Protein AF-A0A7S2SJX4-F1 (afdb_monomer_lite)

pLDDT: mean 75.93, std 20.99, range [35.62, 97.31]

Structure (mmCIF, N/CA/C/O backbone):
data_AF-A0A7S2SJX4-F1
#
_entry.id   AF-A0A7S2SJX4-F1
#
loop_
_atom_site.group_PDB
_atom_site.id
_atom_site.type_symbol
_atom_site.label_atom_id
_atom_site.label_alt_id
_atom_site.label_comp_id
_atom_site.label_asym_id
_atom_site.label_entity_id
_atom_site.label_seq_id
_atom_site.pdbx_PDB_ins_code
_atom_site.Cartn_x
_atom_site.Cartn_y
_atom_site.Cartn_z
_atom_site.occupancy
_atom_site.B_iso_or_equiv
_atom_site.auth_seq_id
_atom_site.auth_comp_id
_atom_site.auth_asym_id
_atom_site.auth_atom_id
_atom_site.pdbx_PDB_model_num
ATOM 1 N N . GLU A 1 1 ? -13.082 -18.291 1.368 1.00 47.81 1 GLU A N 1
ATOM 2 C CA . GLU A 1 1 ? -11.694 -18.022 1.811 1.00 47.81 1 GLU A CA 1
ATOM 3 C C . GLU A 1 1 ? -11.684 -17.221 3.109 1.00 47.81 1 GLU A C 1
ATOM 5 O O . GLU A 1 1 ? -12.285 -16.150 3.155 1.00 47.81 1 GLU A O 1
ATOM 10 N N . CYS A 1 2 ? -11.031 -17.753 4.149 1.00 43.03 2 CYS A N 1
ATOM 11 C CA . CYS A 1 2 ? -10.860 -17.109 5.455 1.00 43.03 2 CYS A CA 1
ATOM 12 C C . CYS A 1 2 ? -9.854 -15.949 5.394 1.00 43.03 2 CYS A C 1
ATOM 14 O O . CYS A 1 2 ? -8.848 -16.023 4.689 1.00 43.03 2 CYS A O 1
ATOM 16 N N . ARG A 1 3 ? -10.108 -14.899 6.186 1.00 35.62 3 ARG A N 1
ATOM 17 C CA . ARG A 1 3 ? -9.254 -13.706 6.356 1.00 35.62 3 ARG A CA 1
ATOM 18 C C . ARG A 1 3 ? -7.781 -14.057 6.611 1.00 35.62 3 ARG A C 1
ATOM 20 O O . ARG A 1 3 ? -6.910 -13.415 6.039 1.00 35.62 3 ARG A O 1
ATOM 27 N N . GLU A 1 4 ? -7.508 -15.122 7.365 1.00 37.75 4 GLU A N 1
ATOM 28 C CA . GLU A 1 4 ? -6.147 -15.615 7.640 1.00 37.75 4 GLU A CA 1
ATOM 29 C C . GLU A 1 4 ? -5.359 -16.029 6.395 1.00 37.75 4 GLU A C 1
ATOM 31 O O . GLU A 1 4 ? -4.161 -15.771 6.315 1.00 37.75 4 GLU A O 1
ATOM 36 N N . VAL A 1 5 ? -6.009 -16.652 5.410 1.00 42.00 5 VAL A N 1
ATOM 37 C CA . VAL A 1 5 ? -5.327 -17.134 4.197 1.00 42.00 5 VAL A CA 1
ATOM 38 C C . VAL A 1 5 ? -4.877 -15.948 3.345 1.00 42.00 5 VAL A C 1
ATOM 40 O O . VAL A 1 5 ? -3.748 -15.918 2.857 1.00 42.00 5 VAL A O 1
ATOM 43 N N . ARG A 1 6 ? -5.729 -14.920 3.249 1.00 39.75 6 ARG A N 1
ATOM 44 C CA . ARG A 1 6 ? -5.409 -13.667 2.554 1.00 39.75 6 ARG A CA 1
ATOM 45 C C . ARG A 1 6 ? -4.325 -12.876 3.279 1.00 39.75 6 ARG A C 1
ATOM 47 O O . ARG A 1 6 ? -3.456 -12.311 2.623 1.00 39.75 6 ARG A O 1
ATOM 54 N N . LEU A 1 7 ? -4.355 -12.875 4.613 1.00 37.53 7 LEU A N 1
ATOM 55 C CA . LEU A 1 7 ? -3.347 -12.222 5.446 1.00 37.53 7 LEU A CA 1
ATOM 56 C C . LEU A 1 7 ? -1.973 -12.879 5.268 1.00 37.53 7 LEU A C 1
ATOM 58 O O . LEU A 1 7 ? -1.000 -12.186 5.000 1.00 37.53 7 LEU A O 1
ATOM 62 N N . ARG A 1 8 ? -1.898 -14.216 5.313 1.00 42.94 8 ARG A N 1
ATOM 63 C CA . ARG A 1 8 ? -0.649 -14.960 5.082 1.00 42.94 8 ARG A CA 1
ATOM 64 C C . ARG A 1 8 ? -0.063 -14.715 3.698 1.00 42.94 8 ARG A C 1
ATOM 66 O O . ARG A 1 8 ? 1.137 -14.493 3.584 1.00 42.94 8 ARG A O 1
ATOM 73 N N . ALA A 1 9 ? -0.895 -14.732 2.658 1.00 40.44 9 ALA A N 1
ATOM 74 C CA . ALA A 1 9 ? -0.439 -14.457 1.298 1.00 40.44 9 ALA A CA 1
ATOM 75 C C . ALA A 1 9 ? 0.047 -13.004 1.146 1.00 40.44 9 ALA A C 1
ATOM 77 O O . ALA A 1 9 ? 1.080 -12.760 0.528 1.00 40.44 9 ALA A O 1
ATOM 78 N N . ALA A 1 10 ? -0.654 -12.041 1.750 1.00 42.19 10 ALA A N 1
ATOM 79 C CA . ALA A 1 10 ? -0.254 -10.638 1.728 1.00 42.19 10 ALA A CA 1
ATOM 80 C C . ALA A 1 10 ? 1.053 -10.380 2.495 1.00 42.19 10 ALA A C 1
ATOM 82 O O . ALA A 1 10 ? 1.893 -9.640 1.985 1.00 42.19 10 ALA A O 1
ATOM 83 N N . ILE A 1 11 ? 1.239 -11.018 3.657 1.00 47.94 11 ILE A N 1
ATOM 84 C CA . ILE A 1 11 ? 2.473 -10.958 4.453 1.00 47.94 11 ILE A CA 1
ATOM 85 C C . ILE A 1 11 ? 3.628 -11.584 3.678 1.00 47.94 11 ILE A C 1
ATOM 87 O O . ILE A 1 11 ? 4.641 -10.927 3.507 1.00 47.94 11 ILE A O 1
ATOM 91 N N . ALA A 1 12 ? 3.463 -12.777 3.103 1.00 48.72 12 ALA A N 1
ATOM 92 C CA . ALA A 1 12 ? 4.528 -13.429 2.336 1.00 48.72 12 ALA A CA 1
ATOM 93 C C . ALA A 1 12 ? 4.977 -12.595 1.119 1.00 48.72 12 ALA A C 1
ATOM 95 O O . ALA A 1 12 ? 6.167 -12.508 0.822 1.00 48.72 12 ALA A O 1
ATOM 96 N N . VAL A 1 13 ? 4.036 -11.932 0.435 1.00 50.94 13 VAL A N 1
ATOM 97 C CA . VAL A 1 13 ? 4.341 -11.003 -0.668 1.00 50.94 13 VAL A CA 1
ATOM 98 C C . VAL A 1 13 ? 5.020 -9.724 -0.155 1.00 50.94 13 VAL A C 1
ATOM 100 O O . VAL A 1 13 ? 5.922 -9.203 -0.812 1.00 50.94 13 VAL A O 1
ATOM 103 N N . ALA A 1 14 ? 4.616 -9.219 1.014 1.00 52.00 14 ALA A N 1
ATOM 104 C CA . ALA A 1 14 ? 5.216 -8.045 1.643 1.00 52.00 14 ALA A CA 1
ATOM 105 C C . ALA A 1 14 ? 6.612 -8.326 2.222 1.00 52.00 14 ALA A C 1
ATOM 107 O O . ALA A 1 14 ? 7.480 -7.474 2.098 1.00 52.00 14 ALA A O 1
ATOM 108 N N . GLU A 1 15 ? 6.861 -9.503 2.789 1.00 50.44 15 GLU A N 1
ATOM 109 C CA . GLU A 1 15 ? 8.156 -9.930 3.329 1.00 50.44 15 GLU A CA 1
ATOM 110 C C . GLU A 1 15 ? 9.149 -10.232 2.203 1.00 50.44 15 GLU A C 1
ATOM 112 O O . GLU A 1 15 ? 10.270 -9.729 2.223 1.00 50.44 15 GLU A O 1
ATOM 117 N N . ALA A 1 16 ? 8.717 -10.945 1.154 1.00 51.53 16 ALA A N 1
ATOM 118 C CA . ALA A 1 16 ? 9.556 -11.214 -0.016 1.00 51.53 16 ALA A CA 1
ATOM 119 C C . ALA A 1 16 ? 9.961 -9.930 -0.770 1.00 51.53 16 ALA A C 1
ATOM 121 O O . ALA A 1 16 ? 11.015 -9.885 -1.410 1.00 51.53 16 ALA A O 1
ATOM 122 N N . GLY A 1 17 ? 9.133 -8.881 -0.700 1.00 52.06 17 GLY A N 1
ATOM 123 C CA . GLY A 1 17 ? 9.405 -7.576 -1.303 1.00 52.06 17 GLY A CA 1
ATOM 124 C C . GLY A 1 17 ? 10.049 -6.555 -0.361 1.00 52.06 17 GLY A C 1
ATOM 125 O O . GLY A 1 17 ? 10.792 -5.701 -0.835 1.00 52.06 17 GLY A O 1
ATOM 126 N N . GLY A 1 18 ? 9.785 -6.631 0.946 1.00 48.41 18 GLY A N 1
ATOM 127 C CA . GLY A 1 18 ? 9.983 -5.566 1.938 1.00 48.41 18 GLY A CA 1
ATOM 128 C C . GLY A 1 18 ? 11.439 -5.258 2.273 1.00 48.41 18 GLY A C 1
ATOM 129 O O . GLY A 1 18 ? 11.824 -4.089 2.306 1.00 48.41 18 GLY A O 1
ATOM 130 N N . GLU A 1 19 ? 12.281 -6.279 2.443 1.00 47.06 19 GLU A N 1
ATOM 131 C CA . GLU A 1 19 ? 13.713 -6.067 2.708 1.00 47.06 19 GLU A CA 1
ATOM 132 C C . GLU A 1 19 ? 14.466 -5.535 1.478 1.00 47.06 19 GLU A C 1
ATOM 134 O O . GLU A 1 19 ? 15.310 -4.643 1.599 1.00 47.06 19 GLU A O 1
ATOM 139 N N . LYS A 1 20 ? 14.135 -6.020 0.272 1.00 47.91 20 LYS A N 1
ATOM 140 C CA . LYS A 1 20 ? 14.691 -5.489 -0.989 1.00 47.91 20 LYS A CA 1
ATOM 141 C C . LYS A 1 20 ? 14.216 -4.057 -1.251 1.00 47.91 20 LYS A C 1
ATOM 143 O O . LYS A 1 20 ? 15.014 -3.188 -1.591 1.00 47.91 20 LYS A O 1
ATOM 148 N N . ALA A 1 21 ? 12.933 -3.804 -1.014 1.00 45.97 21 ALA A N 1
ATOM 149 C CA . ALA A 1 21 ? 12.281 -2.503 -1.097 1.00 45.97 21 ALA A CA 1
ATOM 150 C C . ALA A 1 21 ? 12.912 -1.437 -0.191 1.00 45.97 21 ALA A C 1
ATOM 152 O O . ALA A 1 21 ? 13.164 -0.315 -0.635 1.00 45.97 21 ALA A O 1
ATOM 153 N N . ALA A 1 22 ? 13.158 -1.782 1.076 1.00 47.16 22 ALA A N 1
ATOM 154 C CA . ALA A 1 22 ? 13.739 -0.875 2.061 1.00 47.16 22 ALA A CA 1
ATOM 155 C C . ALA A 1 22 ? 15.181 -0.483 1.699 1.00 47.16 22 ALA A C 1
ATOM 157 O O . ALA A 1 22 ? 15.577 0.664 1.907 1.00 47.16 22 ALA A O 1
ATOM 158 N N . LYS A 1 23 ? 15.943 -1.404 1.091 1.00 48.59 23 LYS A N 1
ATOM 159 C CA . LYS A 1 23 ? 17.301 -1.142 0.589 1.00 48.59 23 LYS A CA 1
ATOM 160 C C . LYS A 1 23 ? 17.336 -0.180 -0.603 1.00 48.59 23 LYS A C 1
ATOM 162 O O . LYS A 1 23 ? 18.284 0.590 -0.720 1.00 48.59 23 LYS A O 1
ATOM 167 N N . GLU A 1 24 ? 16.325 -0.202 -1.471 1.00 47.16 24 GLU A N 1
ATOM 168 C CA . GLU A 1 24 ? 16.280 0.619 -2.694 1.00 47.16 24 GLU A CA 1
ATOM 169 C C . GLU A 1 24 ? 15.521 1.951 -2.543 1.00 47.16 24 GLU A C 1
ATOM 171 O O . GLU A 1 24 ? 15.582 2.796 -3.438 1.00 47.16 24 GLU A O 1
ATOM 176 N N . ASN A 1 25 ? 14.795 2.178 -1.440 1.00 51.53 25 ASN A N 1
ATOM 177 C CA . ASN A 1 25 ? 14.029 3.412 -1.240 1.00 51.53 25 ASN A CA 1
ATOM 178 C C . ASN A 1 25 ? 14.037 3.907 0.223 1.00 51.53 25 ASN A C 1
ATOM 180 O O . ASN A 1 25 ? 13.059 3.709 0.952 1.00 51.53 25 ASN A O 1
ATOM 184 N N . PRO A 1 26 ? 15.084 4.640 0.652 1.00 51.69 26 PRO A N 1
ATOM 185 C CA . PRO A 1 26 ? 15.260 5.061 2.047 1.00 51.69 26 PRO A CA 1
ATOM 186 C C . PRO A 1 26 ? 14.195 6.052 2.557 1.00 51.69 26 PRO A C 1
ATOM 188 O O . PRO A 1 26 ? 14.133 6.339 3.747 1.00 51.69 26 PRO A O 1
ATOM 191 N N . THR A 1 27 ? 13.332 6.589 1.684 1.00 52.72 27 THR A N 1
ATOM 192 C CA . THR A 1 27 ? 12.316 7.603 2.048 1.00 52.72 27 THR A CA 1
ATOM 193 C C . THR A 1 27 ? 10.906 7.038 2.266 1.00 52.72 27 THR A C 1
ATOM 195 O O . THR A 1 27 ? 9.961 7.781 2.562 1.00 52.72 27 THR A O 1
ATOM 198 N N . ALA A 1 28 ? 10.726 5.727 2.094 1.00 63.06 28 ALA A N 1
ATOM 199 C CA . ALA A 1 28 ? 9.439 5.044 2.195 1.00 63.06 28 ALA A CA 1
ATOM 200 C C . ALA A 1 28 ? 9.492 3.897 3.212 1.00 63.06 28 ALA A C 1
ATOM 202 O O . ALA A 1 28 ? 9.048 2.796 2.911 1.00 63.06 28 ALA A O 1
ATOM 203 N N . THR A 1 29 ? 10.042 4.149 4.401 1.00 75.88 29 THR A N 1
ATOM 204 C CA . THR A 1 29 ? 10.078 3.132 5.458 1.00 75.88 29 THR A CA 1
ATOM 205 C C . THR A 1 29 ? 8.670 2.780 5.939 1.00 75.88 29 THR A C 1
ATOM 207 O O . THR A 1 29 ? 7.715 3.559 5.775 1.00 75.88 29 THR A O 1
ATOM 210 N N . TYR A 1 30 ? 8.545 1.597 6.539 1.00 78.94 30 TYR A N 1
ATOM 211 C CA . TYR A 1 30 ? 7.294 1.134 7.124 1.00 78.94 30 TYR A CA 1
ATOM 212 C C . TYR A 1 30 ? 6.806 2.099 8.209 1.00 78.94 30 TYR A C 1
ATOM 214 O O . TYR A 1 30 ? 5.650 2.510 8.172 1.00 78.94 30 TYR A O 1
ATOM 222 N N . GLU A 1 31 ? 7.686 2.576 9.09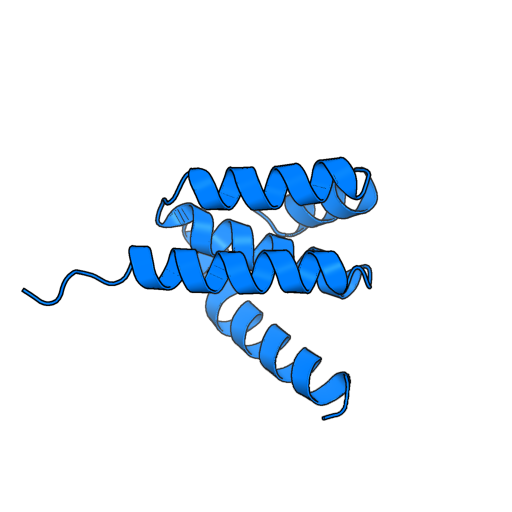4 1.00 81.69 31 GLU A N 1
ATOM 223 C CA . GLU A 1 31 ? 7.320 3.484 10.189 1.00 81.69 31 GLU A CA 1
ATOM 224 C C . GLU A 1 31 ? 6.708 4.789 9.668 1.00 81.69 31 GLU A C 1
ATOM 226 O O . GLU A 1 31 ? 5.706 5.271 10.201 1.00 81.69 31 GLU A O 1
ATOM 231 N N . HIS A 1 32 ? 7.262 5.352 8.589 1.00 84.19 32 HIS A N 1
ATOM 232 C CA . HIS A 1 32 ? 6.724 6.573 7.989 1.00 84.19 32 HIS A CA 1
ATOM 233 C C . HIS A 1 32 ? 5.360 6.338 7.320 1.00 84.19 32 HIS A C 1
ATOM 235 O O . HIS A 1 32 ? 4.480 7.204 7.386 1.00 84.19 32 HIS A O 1
ATOM 241 N N . CYS A 1 33 ? 5.160 5.181 6.681 1.00 87.00 33 CYS A N 1
ATOM 242 C CA . CYS A 1 33 ? 3.870 4.816 6.094 1.00 87.00 33 CYS A CA 1
ATOM 243 C C . CYS A 1 33 ? 2.818 4.552 7.177 1.00 87.00 33 CYS A C 1
ATOM 245 O O . CYS A 1 33 ? 1.720 5.101 7.098 1.00 87.00 33 CYS A O 1
ATOM 247 N N . HIS A 1 34 ? 3.180 3.812 8.218 1.00 89.06 34 HIS A N 1
ATOM 248 C CA . HIS A 1 34 ? 2.320 3.479 9.345 1.00 89.06 34 HIS A CA 1
ATOM 249 C C . HIS A 1 34 ? 1.895 4.726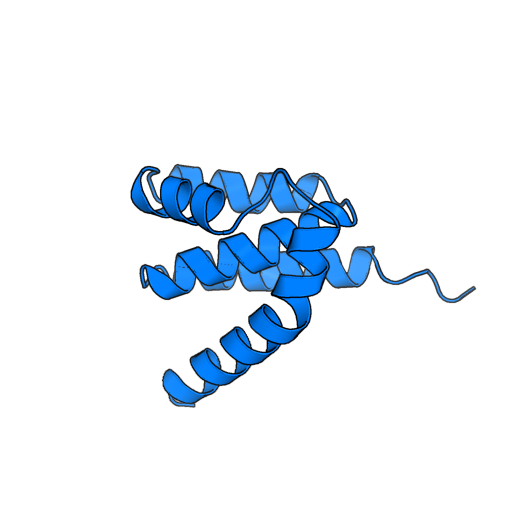 10.131 1.00 89.06 34 HIS A C 1
ATOM 251 O O . HIS A 1 34 ? 0.707 4.930 10.376 1.00 89.06 34 HIS A O 1
ATOM 257 N N . MET A 1 35 ? 2.829 5.645 10.417 1.00 92.81 35 MET A N 1
ATOM 258 C CA . MET A 1 35 ? 2.507 6.938 11.035 1.00 92.81 35 MET A CA 1
ATOM 259 C C . MET A 1 35 ? 1.459 7.707 10.223 1.00 92.81 35 MET A C 1
ATOM 261 O O . MET A 1 35 ? 0.522 8.269 10.791 1.00 92.81 35 MET A O 1
ATOM 265 N N . ARG A 1 36 ? 1.559 7.699 8.888 1.00 90.69 36 ARG A N 1
ATOM 266 C CA . ARG A 1 36 ? 0.556 8.332 8.020 1.00 90.69 36 ARG A CA 1
ATOM 267 C C . ARG A 1 36 ? -0.796 7.632 8.087 1.00 90.69 36 ARG A C 1
ATOM 269 O O . ARG A 1 36 ? -1.797 8.336 8.144 1.00 90.69 36 ARG A O 1
ATOM 276 N N . VAL A 1 37 ? -0.832 6.299 8.079 1.00 93.38 37 VAL A N 1
ATOM 277 C CA . VAL A 1 37 ? -2.084 5.532 8.203 1.00 93.38 37 VAL A CA 1
ATOM 278 C C . VAL A 1 37 ? -2.815 5.892 9.495 1.00 93.38 37 VAL A C 1
ATOM 280 O O . VAL A 1 37 ? -3.990 6.232 9.446 1.00 93.38 37 VAL A O 1
ATOM 283 N N . ARG A 1 38 ? -2.099 5.962 10.621 1.00 94.06 38 ARG A N 1
ATOM 284 C CA . ARG A 1 38 ? -2.697 6.273 11.930 1.00 94.06 38 ARG A CA 1
ATOM 285 C C . ARG A 1 38 ? -3.141 7.720 12.117 1.00 94.06 38 ARG A C 1
ATOM 287 O O . ARG A 1 38 ? -3.988 7.996 12.959 1.00 94.06 38 ARG A O 1
ATOM 294 N N . THR A 1 39 ? -2.530 8.663 11.401 1.00 95.56 39 THR A N 1
ATOM 295 C CA . THR A 1 39 ? -2.745 10.106 11.631 1.00 95.56 39 THR A CA 1
ATOM 296 C C . THR A 1 39 ? -3.611 10.779 10.572 1.00 95.56 39 THR A C 1
ATOM 298 O O . THR A 1 39 ? -4.112 11.883 10.790 1.00 95.56 39 THR A O 1
ATOM 301 N N . MET A 1 40 ? -3.786 10.161 9.403 1.00 95.81 40 MET A N 1
ATOM 302 C CA . MET A 1 40 ? -4.550 10.740 8.302 1.00 95.81 40 MET A CA 1
ATOM 303 C C . MET A 1 40 ? -5.963 10.160 8.248 1.00 95.81 40 MET A C 1
ATOM 305 O O . MET A 1 40 ? -6.184 8.986 8.504 1.00 95.81 40 MET A O 1
ATOM 309 N N . SER A 1 41 ? -6.929 10.979 7.826 1.00 96.50 41 SER A N 1
ATOM 310 C CA . SER A 1 41 ? -8.276 10.484 7.541 1.00 96.50 41 SER A CA 1
ATOM 311 C C . SER A 1 41 ? -8.301 9.590 6.301 1.00 96.50 41 SER A C 1
ATOM 313 O O . SER A 1 41 ? -7.515 9.786 5.367 1.00 96.50 41 SER A O 1
ATOM 315 N N . GLU A 1 42 ? -9.278 8.685 6.234 1.00 94.44 42 GLU A N 1
ATOM 316 C CA . GLU A 1 42 ? -9.486 7.772 5.101 1.00 94.44 42 GLU A CA 1
ATOM 317 C C . GLU A 1 42 ? -9.478 8.480 3.743 1.00 94.44 42 GLU A C 1
ATOM 319 O O . GLU A 1 42 ? -8.791 8.058 2.812 1.00 94.44 42 GLU A O 1
ATOM 324 N N . LYS A 1 43 ? -10.163 9.627 3.633 1.00 96.25 43 LYS A N 1
ATOM 325 C CA . LYS A 1 43 ? -10.180 10.438 2.404 1.00 96.25 43 LYS A CA 1
ATOM 326 C C . LYS A 1 43 ? -8.771 10.852 1.971 1.00 96.25 43 LYS A C 1
ATOM 328 O O . LYS A 1 43 ? -8.459 10.852 0.778 1.00 96.25 43 LYS A O 1
ATOM 333 N N . ARG A 1 44 ? -7.905 11.216 2.921 1.00 96.56 44 ARG A N 1
ATOM 334 C CA . ARG A 1 44 ? -6.519 11.592 2.619 1.00 96.56 44 ARG A CA 1
ATOM 335 C C . ARG A 1 44 ? -5.670 10.361 2.304 1.00 96.56 44 ARG A C 1
ATOM 337 O O . ARG A 1 44 ? -4.834 10.455 1.410 1.00 96.56 44 ARG A O 1
ATOM 344 N N . LEU A 1 45 ? -5.896 9.228 2.970 1.00 97.12 45 LEU A N 1
ATOM 345 C CA . LEU A 1 45 ? -5.228 7.956 2.665 1.00 97.12 45 LEU A CA 1
ATOM 346 C C . LEU A 1 45 ? -5.556 7.474 1.248 1.00 97.12 45 LEU A C 1
ATOM 348 O O . LEU A 1 45 ? -4.646 7.176 0.478 1.00 97.12 45 LEU A O 1
ATOM 352 N N . MET A 1 46 ? -6.823 7.537 0.840 1.00 97.00 46 MET A N 1
ATOM 353 C CA . MET A 1 46 ? -7.241 7.271 -0.539 1.00 97.00 46 MET A CA 1
ATOM 354 C C . MET A 1 46 ? -6.528 8.193 -1.539 1.00 97.00 46 MET A C 1
ATOM 356 O O . MET A 1 46 ? -6.045 7.750 -2.582 1.00 97.00 46 MET A O 1
ATOM 360 N N . GLY A 1 47 ? -6.425 9.487 -1.217 1.00 97.31 47 GLY A N 1
ATOM 361 C CA . GLY A 1 47 ? -5.663 10.443 -2.022 1.00 97.31 47 GLY A CA 1
ATOM 362 C C . GLY A 1 47 ? -4.183 10.069 -2.145 1.00 97.31 47 GLY A C 1
ATOM 363 O O . GLY A 1 47 ? -3.592 10.249 -3.210 1.00 97.31 47 GLY A O 1
ATOM 364 N N . ARG A 1 48 ? -3.586 9.503 -1.089 1.00 95.06 48 ARG A N 1
ATOM 365 C CA . ARG A 1 48 ? -2.198 9.020 -1.100 1.00 95.06 48 ARG A CA 1
ATOM 366 C C . ARG A 1 48 ? -2.021 7.808 -2.001 1.00 95.06 48 ARG A C 1
ATOM 368 O O . ARG A 1 48 ? -1.086 7.833 -2.792 1.00 95.06 48 ARG A O 1
ATOM 375 N N . VAL A 1 49 ? -2.918 6.823 -1.939 1.00 95.50 49 VAL A N 1
ATOM 376 C CA . VAL A 1 49 ? -2.902 5.665 -2.851 1.00 95.50 49 VAL A CA 1
ATOM 377 C C . VAL A 1 49 ? -2.896 6.147 -4.303 1.00 95.50 49 VAL A C 1
ATOM 379 O O . VAL A 1 49 ? -1.960 5.865 -5.046 1.00 95.50 49 VAL A O 1
ATOM 382 N N . LYS A 1 50 ? -3.850 7.009 -4.676 1.00 96.19 50 LYS A N 1
ATOM 383 C CA . LYS A 1 50 ? -3.933 7.572 -6.036 1.00 96.19 50 LYS A CA 1
ATOM 384 C C . LYS A 1 50 ? -2.688 8.369 -6.435 1.00 96.19 50 LYS A C 1
ATOM 386 O O . LYS A 1 50 ? -2.292 8.350 -7.595 1.00 96.19 50 LYS A O 1
ATOM 391 N N . ALA A 1 51 ? -2.075 9.099 -5.502 1.00 94.50 51 ALA A N 1
ATOM 392 C CA . ALA A 1 51 ? -0.863 9.869 -5.778 1.00 94.50 51 ALA A CA 1
ATOM 393 C C . ALA A 1 51 ? 0.361 8.970 -6.011 1.00 94.50 51 ALA A C 1
ATOM 395 O O . ALA A 1 51 ? 1.144 9.242 -6.916 1.00 94.50 51 ALA A O 1
ATOM 396 N N . ILE A 1 52 ? 0.518 7.905 -5.215 1.00 91.38 52 ILE A N 1
ATOM 397 C CA . ILE A 1 52 ? 1.595 6.920 -5.391 1.00 91.38 52 ILE A CA 1
ATOM 398 C C . ILE A 1 52 ? 1.429 6.216 -6.741 1.00 91.38 52 ILE A C 1
ATOM 400 O O . ILE A 1 52 ? 2.391 6.110 -7.496 1.00 91.38 52 ILE A O 1
ATOM 404 N N . GLU A 1 53 ? 0.205 5.800 -7.061 1.00 93.19 53 GLU A N 1
ATOM 405 C CA . GLU A 1 53 ? -0.132 5.156 -8.329 1.00 93.19 53 GLU A CA 1
ATOM 406 C C . GLU A 1 53 ? 0.168 6.043 -9.541 1.00 93.19 53 GLU A C 1
ATOM 408 O O . GLU A 1 53 ? 0.887 5.632 -10.445 1.00 93.19 53 GLU A O 1
ATOM 413 N N . ARG A 1 54 ? -0.318 7.290 -9.547 1.00 92.81 54 ARG A N 1
ATOM 414 C CA . ARG A 1 54 ? -0.116 8.225 -10.669 1.00 92.81 54 ARG A CA 1
ATOM 415 C C . ARG A 1 54 ? 1.342 8.548 -10.947 1.00 92.81 54 ARG A C 1
ATOM 417 O O . ARG A 1 54 ? 1.677 8.866 -12.080 1.00 92.81 54 ARG A O 1
ATOM 424 N N . ALA A 1 55 ? 2.192 8.509 -9.924 1.00 90.62 55 ALA A N 1
ATOM 425 C CA . ALA A 1 55 ? 3.616 8.733 -10.112 1.00 90.62 55 ALA A CA 1
ATOM 426 C C . ALA A 1 55 ? 4.278 7.613 -10.938 1.00 90.62 55 ALA A C 1
ATOM 428 O O . ALA A 1 55 ? 5.334 7.860 -11.506 1.00 90.62 55 ALA A O 1
ATOM 429 N N . ALA A 1 56 ? 3.665 6.419 -11.012 1.00 84.88 56 ALA A N 1
ATOM 430 C CA . ALA A 1 56 ? 3.991 5.334 -11.947 1.00 84.88 56 ALA A CA 1
ATOM 431 C C . ALA A 1 56 ? 5.484 4.956 -12.060 1.00 84.88 56 ALA A C 1
ATOM 433 O O . ALA A 1 56 ? 5.927 4.430 -13.076 1.00 84.88 56 ALA A O 1
ATOM 434 N N . GLY A 1 57 ? 6.280 5.222 -11.022 1.00 78.25 57 GLY A N 1
ATOM 435 C CA . GLY A 1 57 ? 7.706 4.909 -11.002 1.00 78.25 57 GLY A CA 1
ATOM 436 C C . GLY A 1 57 ? 7.993 3.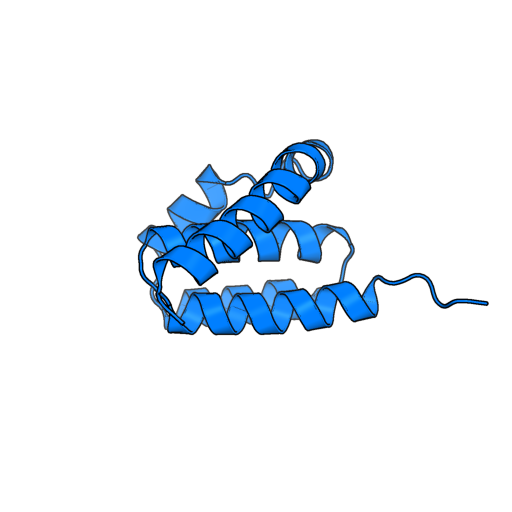552 -10.362 1.00 78.25 57 GLY A C 1
ATOM 437 O O . GLY A 1 57 ? 7.227 3.085 -9.518 1.00 78.25 57 GLY A O 1
ATOM 438 N N . ARG A 1 58 ? 9.161 2.968 -10.662 1.00 71.75 58 ARG A N 1
ATOM 439 C CA . ARG A 1 58 ? 9.657 1.733 -10.012 1.00 71.75 58 ARG A CA 1
ATOM 440 C C . ARG A 1 58 ? 9.572 1.797 -8.483 1.00 71.75 58 ARG A C 1
ATOM 442 O O . ARG A 1 58 ? 9.061 0.892 -7.833 1.00 71.75 58 ARG A O 1
ATOM 449 N N . HIS A 1 59 ? 9.969 2.930 -7.907 1.00 79.94 59 HIS A N 1
ATOM 450 C CA . HIS A 1 59 ? 9.913 3.185 -6.465 1.00 79.94 59 HIS A CA 1
ATOM 451 C C . HIS A 1 59 ? 8.487 3.276 -5.886 1.00 79.94 59 HIS A C 1
ATOM 453 O O . HIS A 1 59 ? 8.308 3.140 -4.672 1.00 79.94 59 HIS A O 1
ATOM 459 N N . CYS A 1 60 ? 7.470 3.510 -6.720 1.00 85.69 60 CYS A N 1
ATOM 460 C CA . CYS A 1 60 ? 6.075 3.559 -6.290 1.00 85.69 60 CYS A CA 1
ATOM 461 C C . CYS A 1 60 ? 5.492 2.170 -6.036 1.00 85.69 60 CYS A C 1
ATOM 463 O O . CYS A 1 60 ? 4.638 2.062 -5.164 1.00 85.69 60 CYS A O 1
ATOM 465 N N . VAL A 1 61 ? 5.974 1.123 -6.719 1.00 84.81 61 VAL A N 1
ATOM 466 C CA . VAL A 1 61 ? 5.575 -0.274 -6.455 1.00 84.81 61 VAL A CA 1
ATOM 467 C C . VAL A 1 61 ? 5.881 -0.624 -5.000 1.00 84.81 61 VAL A C 1
ATOM 469 O O . VAL A 1 61 ? 4.997 -0.991 -4.233 1.00 84.81 61 VAL A O 1
ATOM 472 N N . VAL A 1 62 ? 7.128 -0.386 -4.593 1.00 83.12 62 VAL A N 1
ATOM 473 C CA . VAL A 1 62 ? 7.600 -0.577 -3.218 1.00 83.12 62 VAL A CA 1
ATOM 474 C C . VAL A 1 62 ? 6.765 0.225 -2.219 1.00 83.12 62 VAL A C 1
ATOM 476 O O . VAL A 1 62 ? 6.247 -0.314 -1.243 1.00 83.12 62 VAL A O 1
ATOM 479 N N . LYS A 1 63 ? 6.603 1.527 -2.476 1.00 85.56 63 LYS A N 1
ATOM 480 C CA . LYS A 1 63 ? 5.878 2.428 -1.577 1.00 85.56 63 LYS A CA 1
ATOM 481 C C . LYS A 1 63 ? 4.412 2.028 -1.432 1.00 85.56 63 LYS A C 1
ATOM 483 O O . LYS A 1 63 ? 3.872 2.119 -0.337 1.00 85.56 63 LYS A O 1
ATOM 488 N N . MET A 1 64 ? 3.784 1.577 -2.516 1.00 91.00 64 MET A N 1
ATOM 489 C CA . MET A 1 64 ? 2.412 1.080 -2.506 1.00 91.00 64 MET A CA 1
ATOM 490 C C . MET A 1 64 ? 2.300 -0.228 -1.721 1.00 91.00 64 MET A C 1
ATOM 492 O O . MET A 1 64 ? 1.375 -0.364 -0.928 1.00 91.00 64 MET A O 1
ATOM 496 N N . ALA A 1 65 ? 3.249 -1.155 -1.880 1.00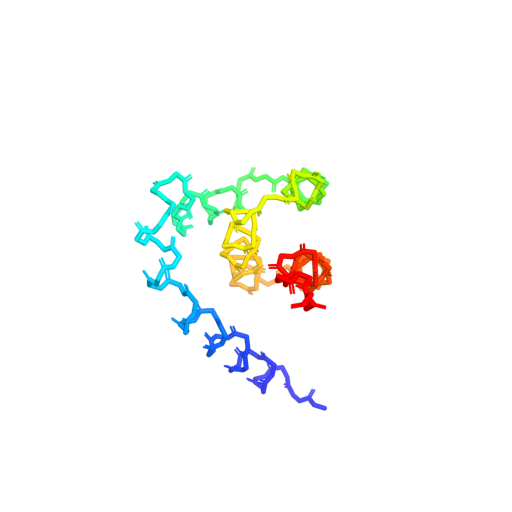 88.62 65 ALA A N 1
ATOM 497 C CA . ALA A 1 65 ? 3.264 -2.414 -1.137 1.00 88.62 65 ALA A CA 1
ATOM 498 C C . ALA A 1 65 ? 3.365 -2.185 0.379 1.00 88.62 65 ALA A C 1
ATOM 500 O O . ALA A 1 65 ? 2.550 -2.720 1.125 1.00 88.62 65 ALA A O 1
ATOM 501 N N . ILE A 1 66 ? 4.289 -1.325 0.821 1.00 88.00 66 ILE A N 1
ATOM 502 C CA . ILE A 1 66 ? 4.441 -0.968 2.240 1.00 88.00 66 ILE A CA 1
ATOM 503 C C . ILE A 1 66 ? 3.177 -0.271 2.758 1.00 88.00 66 ILE A C 1
ATOM 505 O O . ILE A 1 66 ? 2.656 -0.626 3.812 1.00 88.00 66 ILE A O 1
ATOM 509 N N . PHE A 1 67 ? 2.642 0.693 2.002 1.00 91.38 67 PHE A N 1
ATOM 510 C CA . PHE A 1 67 ? 1.435 1.420 2.396 1.00 91.38 67 PHE A CA 1
ATOM 511 C C . PHE A 1 67 ? 0.208 0.501 2.495 1.00 91.38 67 PHE A C 1
ATOM 513 O O . PHE A 1 67 ? -0.592 0.656 3.413 1.00 91.38 67 PHE A O 1
ATOM 520 N N . LYS A 1 68 ? 0.086 -0.480 1.592 1.00 93.69 68 LYS A N 1
ATOM 521 C CA . LYS A 1 68 ? -0.935 -1.532 1.645 1.00 93.69 68 LYS A CA 1
ATOM 522 C C . LYS A 1 68 ? -0.821 -2.343 2.936 1.00 93.69 68 LYS A C 1
ATOM 524 O O . LYS A 1 68 ? -1.836 -2.510 3.599 1.00 93.69 68 LYS A O 1
ATOM 529 N N . SER A 1 69 ? 0.376 -2.808 3.302 1.00 87.94 69 SER A N 1
ATOM 530 C CA . SER A 1 69 ? 0.580 -3.572 4.542 1.00 87.94 69 SER A CA 1
ATOM 531 C C . SER A 1 69 ? 0.169 -2.768 5.775 1.00 87.94 69 SER A C 1
ATOM 533 O O . SER A 1 69 ? -0.646 -3.244 6.554 1.00 87.94 69 SER A O 1
ATOM 535 N N . CYS A 1 70 ? 0.595 -1.503 5.886 1.00 90.69 70 CYS A N 1
ATOM 536 C CA . CYS A 1 70 ? 0.179 -0.643 7.001 1.00 90.69 70 CYS A CA 1
ATOM 537 C C . CYS A 1 70 ? -1.351 -0.473 7.095 1.00 90.69 70 CYS A C 1
ATOM 539 O O . CYS A 1 70 ? -1.888 -0.379 8.192 1.00 90.69 70 CYS A O 1
ATOM 541 N N . LEU A 1 71 ? -2.061 -0.415 5.960 1.00 92.69 71 LEU A N 1
ATOM 542 C CA . LEU A 1 71 ? -3.529 -0.349 5.943 1.00 92.69 71 LEU A CA 1
ATOM 543 C C . LEU A 1 71 ? -4.175 -1.662 6.410 1.00 92.69 71 LEU A C 1
ATOM 545 O O . LEU A 1 71 ? -5.243 -1.619 7.009 1.00 92.69 71 LEU A O 1
ATOM 549 N N . GLN A 1 72 ? -3.556 -2.814 6.133 1.00 89.88 72 GLN A N 1
ATOM 550 C CA . GLN A 1 72 ? -4.030 -4.115 6.620 1.00 89.88 72 GLN A CA 1
ATOM 551 C C . GLN A 1 72 ? -3.827 -4.257 8.130 1.00 89.88 72 GLN A C 1
ATOM 553 O O . GLN A 1 72 ? -4.722 -4.755 8.808 1.00 89.88 72 GLN A O 1
ATOM 558 N N . ASP A 1 73 ? -2.690 -3.785 8.644 1.00 90.94 73 ASP A N 1
ATOM 559 C CA . ASP A 1 73 ? -2.354 -3.844 10.072 1.00 90.94 73 ASP A CA 1
ATOM 560 C C . ASP A 1 73 ? -3.288 -2.976 10.932 1.00 90.94 73 ASP A C 1
ATOM 562 O O . ASP A 1 73 ? -3.585 -3.324 12.070 1.00 90.94 73 ASP A O 1
ATOM 566 N N . GLU A 1 74 ? -3.802 -1.879 10.370 1.00 91.81 74 GLU A N 1
ATOM 567 C CA . GLU A 1 74 ? -4.792 -0.992 11.004 1.00 91.81 74 GLU A CA 1
ATOM 568 C C . GLU A 1 74 ? -6.244 -1.341 10.596 1.00 91.81 74 GLU A C 1
ATOM 570 O O . GLU A 1 74 ? -7.153 -0.523 10.730 1.00 91.81 74 GLU A O 1
ATOM 575 N N . ASP A 1 75 ? -6.479 -2.552 10.073 1.00 93.88 75 ASP A N 1
ATOM 576 C CA . ASP A 1 75 ? -7.805 -3.090 9.726 1.00 93.88 75 ASP A CA 1
ATOM 577 C C . ASP A 1 75 ? -8.615 -2.286 8.684 1.00 93.88 75 ASP A C 1
ATOM 579 O O . ASP A 1 75 ? -9.828 -2.457 8.526 1.00 93.88 75 ASP A O 1
ATOM 583 N N . MET A 1 76 ? -7.951 -1.449 7.887 1.00 93.44 76 MET A N 1
ATOM 584 C CA . MET A 1 76 ? -8.569 -0.593 6.870 1.00 93.44 76 MET A CA 1
ATOM 585 C C . MET A 1 76 ? -8.752 -1.331 5.534 1.00 93.44 76 MET A C 1
ATOM 587 O O . MET A 1 76 ? -8.210 -0.937 4.495 1.00 93.44 76 MET A O 1
ATOM 591 N N . TRP A 1 77 ? -9.513 -2.428 5.549 1.00 91.69 77 TRP A N 1
ATOM 592 C CA . TRP A 1 77 ? -9.586 -3.407 4.453 1.00 91.69 77 TRP A CA 1
ATOM 593 C C . TRP A 1 77 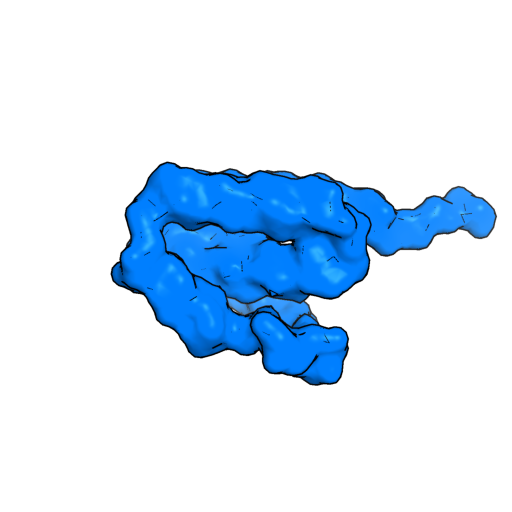? -9.997 -2.830 3.089 1.00 91.69 77 TRP A C 1
ATOM 595 O O . TRP A 1 77 ? -9.433 -3.237 2.072 1.00 91.69 77 TRP A O 1
ATOM 605 N N . ASP A 1 78 ? -10.909 -1.856 3.043 1.00 93.94 78 ASP A N 1
ATOM 606 C CA . ASP A 1 78 ? -11.341 -1.231 1.782 1.00 93.94 78 ASP A CA 1
ATOM 607 C C . ASP A 1 78 ? -10.224 -0.404 1.132 1.00 93.94 78 ASP A C 1
ATOM 609 O O . ASP A 1 78 ? -9.995 -0.466 -0.080 1.00 93.94 78 ASP A O 1
ATOM 613 N N . LEU A 1 79 ? -9.467 0.337 1.945 1.00 95.00 79 LEU A N 1
ATOM 614 C CA . LEU A 1 79 ? -8.301 1.082 1.477 1.00 95.00 79 LEU A CA 1
ATOM 615 C C . LEU A 1 79 ? -7.146 0.144 1.125 1.00 95.00 79 LEU A C 1
ATOM 617 O O . LEU A 1 79 ? -6.449 0.387 0.140 1.00 95.00 79 LEU A O 1
ATOM 621 N N . ALA A 1 80 ? -6.955 -0.930 1.894 1.00 93.06 80 ALA A N 1
ATOM 622 C CA . ALA A 1 80 ? -5.964 -1.953 1.590 1.00 93.06 80 ALA A CA 1
ATOM 623 C C . ALA A 1 80 ? -6.265 -2.635 0.248 1.00 93.06 80 ALA A C 1
ATOM 625 O O . ALA A 1 80 ? -5.352 -2.847 -0.549 1.00 93.06 80 ALA A O 1
ATOM 626 N N . LYS A 1 81 ? -7.542 -2.909 -0.048 1.00 93.81 81 LYS A N 1
ATOM 627 C CA . LYS A 1 81 ? -7.972 -3.415 -1.354 1.00 93.81 81 LYS A CA 1
ATOM 628 C C . LYS A 1 81 ? -7.659 -2.420 -2.467 1.00 93.81 81 LYS A C 1
ATOM 630 O O . LYS A 1 81 ? -7.011 -2.793 -3.437 1.00 93.81 81 LYS A O 1
ATOM 635 N N . LEU A 1 82 ? -8.016 -1.147 -2.291 1.00 94.94 82 LEU A N 1
ATOM 636 C CA . LEU A 1 82 ? -7.695 -0.104 -3.268 1.00 94.94 82 LEU A CA 1
ATOM 637 C C . LEU A 1 82 ? -6.183 -0.007 -3.542 1.00 94.94 82 LEU A C 1
ATOM 639 O O . LEU A 1 82 ? -5.768 0.139 -4.692 1.00 94.94 82 LEU A O 1
ATOM 643 N N . ALA A 1 83 ? -5.361 -0.082 -2.493 1.00 93.75 83 ALA A N 1
ATOM 644 C CA . ALA A 1 83 ? -3.906 -0.084 -2.613 1.00 93.75 83 ALA A CA 1
ATOM 645 C C . ALA A 1 83 ? -3.381 -1.357 -3.296 1.00 93.75 83 ALA A C 1
ATOM 647 O O . ALA A 1 83 ? -2.430 -1.275 -4.069 1.00 93.75 83 ALA A O 1
ATOM 648 N N . SER A 1 84 ? -4.011 -2.512 -3.057 1.00 92.06 84 SER A N 1
ATOM 649 C CA . SER A 1 84 ? -3.698 -3.770 -3.743 1.00 92.06 84 SER A CA 1
ATOM 650 C C . SER A 1 84 ? -3.972 -3.673 -5.243 1.00 92.06 84 SER A C 1
ATOM 652 O O . SER A 1 84 ? -3.072 -3.931 -6.036 1.00 92.06 84 SER A O 1
ATOM 654 N N . ASP A 1 85 ? -5.158 -3.205 -5.635 1.00 94.19 85 ASP A N 1
ATOM 655 C CA . ASP A 1 85 ? -5.523 -3.057 -7.048 1.00 94.19 85 ASP A CA 1
ATOM 656 C C . ASP A 1 85 ? -4.581 -2.063 -7.760 1.00 94.19 85 ASP A C 1
ATOM 658 O O . ASP A 1 85 ? -4.199 -2.249 -8.915 1.00 94.19 85 ASP A O 1
ATOM 662 N N . ALA A 1 86 ? -4.185 -0.986 -7.071 1.00 94.25 86 ALA A N 1
ATOM 663 C CA . ALA A 1 86 ? -3.225 -0.014 -7.592 1.00 94.25 86 ALA A CA 1
ATOM 664 C C . ALA A 1 86 ? -1.803 -0.586 -7.705 1.00 94.25 86 ALA A C 1
ATOM 666 O O . ALA A 1 86 ? -1.085 -0.264 -8.652 1.00 94.25 86 ALA A O 1
ATOM 667 N N . LEU A 1 87 ? -1.390 -1.438 -6.762 1.00 91.56 87 LEU A N 1
ATOM 668 C CA . LEU A 1 87 ? -0.104 -2.130 -6.807 1.00 91.56 87 LEU A CA 1
ATOM 669 C C . LEU A 1 87 ? -0.021 -3.062 -8.019 1.00 91.56 87 LEU A C 1
ATOM 671 O O . LEU A 1 87 ? 0.983 -3.032 -8.723 1.00 91.56 87 LEU A O 1
ATOM 675 N N . GLU A 1 88 ? -1.073 -3.831 -8.298 1.00 90.56 88 GLU A N 1
ATOM 676 C CA . GLU A 1 88 ? -1.131 -4.708 -9.473 1.00 90.56 88 GLU A CA 1
ATOM 677 C C . GLU A 1 88 ? -0.976 -3.912 -10.773 1.00 90.56 88 GLU A C 1
ATOM 679 O O . GLU A 1 88 ? -0.128 -4.239 -11.605 1.00 90.56 88 GLU A O 1
ATOM 684 N N . ARG A 1 89 ? -1.711 -2.800 -10.915 1.00 91.81 89 ARG A N 1
ATOM 685 C CA . ARG A 1 89 ? -1.583 -1.908 -12.080 1.00 91.81 89 ARG A CA 1
ATOM 686 C C . ARG A 1 89 ? -0.177 -1.326 -12.213 1.00 91.81 89 ARG A C 1
ATOM 688 O O . ARG A 1 89 ? 0.369 -1.292 -13.313 1.00 91.81 89 ARG A O 1
ATOM 695 N N . LEU A 1 90 ? 0.432 -0.903 -11.104 1.00 87.38 90 LEU A N 1
ATOM 696 C CA . LEU A 1 90 ? 1.813 -0.421 -11.095 1.00 87.38 90 LEU A CA 1
ATOM 697 C C . LEU A 1 90 ? 2.802 -1.509 -11.532 1.00 87.38 90 LEU A C 1
ATOM 699 O O . LEU A 1 90 ? 3.691 -1.221 -12.325 1.00 87.38 90 LEU A O 1
ATOM 703 N N . MET A 1 91 ? 2.657 -2.742 -11.041 1.00 84.88 91 MET A N 1
ATOM 704 C CA . MET A 1 91 ? 3.545 -3.853 -11.397 1.00 84.88 91 MET A CA 1
ATOM 705 C C . MET A 1 91 ? 3.481 -4.179 -12.889 1.00 84.88 91 MET A C 1
ATOM 707 O O . MET A 1 91 ? 4.530 -4.386 -13.494 1.00 84.88 91 MET A O 1
ATOM 711 N N . VAL A 1 92 ? 2.286 -4.156 -13.491 1.00 88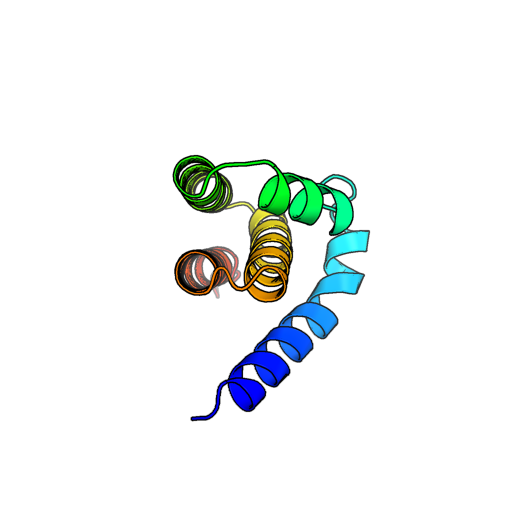.19 92 VAL A N 1
ATOM 712 C CA . VAL A 1 92 ? 2.112 -4.339 -14.942 1.00 88.19 92 VAL A CA 1
ATOM 713 C C . VAL A 1 92 ? 2.860 -3.259 -15.727 1.00 88.19 92 VAL A C 1
ATOM 715 O O . VAL A 1 92 ? 3.559 -3.575 -16.681 1.00 88.19 92 VAL A O 1
ATOM 718 N N . LEU A 1 93 ? 2.790 -1.996 -15.295 1.00 81.75 93 LEU A N 1
ATOM 719 C CA . LEU A 1 93 ? 3.497 -0.888 -15.953 1.00 81.75 93 LEU A CA 1
ATOM 720 C C . LEU A 1 93 ? 5.027 -0.960 -15.827 1.00 81.75 93 LEU A C 1
ATOM 722 O O . LEU A 1 93 ? 5.724 -0.340 -16.623 1.00 81.75 93 LEU A O 1
ATOM 726 N N . GLN A 1 94 ? 5.554 -1.647 -14.808 1.00 72.38 94 GLN A N 1
ATOM 727 C CA . GLN A 1 94 ? 7.001 -1.792 -14.598 1.00 72.38 94 GLN A CA 1
ATOM 728 C C . GLN A 1 94 ? 7.584 -3.070 -15.206 1.00 72.38 94 GLN A C 1
ATOM 730 O O . GLN A 1 94 ? 8.801 -3.259 -15.130 1.00 72.38 94 GLN A O 1
ATOM 735 N N . GLN A 1 95 ? 6.763 -3.957 -15.778 1.00 68.19 95 GLN A N 1
ATOM 736 C CA . GLN A 1 95 ? 7.303 -5.075 -16.542 1.00 68.19 95 GLN A CA 1
ATOM 737 C C . GLN A 1 95 ? 8.095 -4.502 -17.724 1.00 68.19 95 GLN A C 1
ATOM 739 O O . GLN A 1 95 ? 7.569 -3.641 -18.432 1.00 68.19 95 GLN A O 1
ATOM 744 N N . PRO A 1 96 ? 9.363 -4.914 -17.923 1.00 54.62 96 PRO A N 1
ATOM 745 C CA . PRO A 1 96 ? 10.078 -4.530 -19.125 1.00 54.62 96 PRO A CA 1
ATOM 746 C C . PRO A 1 96 ? 9.242 -5.019 -20.304 1.00 54.62 96 PRO A C 1
ATOM 748 O O . PRO A 1 96 ? 8.861 -6.192 -20.332 1.00 54.62 96 PRO A O 1
ATOM 751 N N . SER A 1 97 ? 8.910 -4.114 -21.226 1.00 49.81 97 SER A N 1
ATOM 752 C CA . SER A 1 97 ? 8.358 -4.496 -22.520 1.00 49.81 97 SER A CA 1
ATOM 753 C C . SER A 1 97 ? 9.241 -5.619 -23.049 1.00 49.81 97 SER A C 1
ATOM 755 O O . SER A 1 97 ? 10.449 -5.431 -23.185 1.00 49.81 97 SER A O 1
ATOM 757 N N . ALA A 1 98 ? 8.667 -6.807 -23.225 1.00 45.41 98 ALA A N 1
ATOM 758 C CA . ALA A 1 98 ? 9.346 -7.886 -23.912 1.00 45.41 98 ALA A CA 1
ATOM 759 C C . ALA A 1 98 ? 9.501 -7.440 -25.372 1.00 45.41 98 ALA A C 1
ATOM 761 O O . ALA A 1 98 ? 8.574 -7.599 -26.164 1.00 45.41 98 ALA A O 1
ATOM 762 N N . GLU A 1 99 ? 10.616 -6.776 -25.671 1.00 38.09 99 GLU A N 1
ATOM 763 C CA . GLU A 1 99 ? 11.148 -6.599 -27.024 1.00 38.09 99 GLU A CA 1
ATOM 764 C C . GLU A 1 99 ? 12.127 -7.733 -27.334 1.00 38.09 99 GLU A C 1
ATOM 766 O O . GLU A 1 99 ? 12.960 -8.059 -26.453 1.00 38.09 99 GLU A O 1
#

Organism: NCBI:txid49252

Secondary structure (DSSP, 8-state):
--HHHHHHHHHHHHHHHHHHHHHH-TT--HHHHHHHHHHS-HHHHHHHHHHHHHH--HHHHHHHHHHHHHHHHTT-HHHHHHHHHHHHHHHHHHSPP--

Foldseek 3Di:
DDPVVVLVVLVVVCVVLPVVLCVVDVPQHLVVLLVCLVPDDPVVLLVVLVVLLVVLDPNSLSNLSSNLNSCVVVVVVVSNVSSVVSSVVSVVSPPPPPD

Sequence (99 aa):
ECREVRLRAAIAVAEAGGEKAAKENPTATYEHCHMRVRTMSEKRLMGRVKAIERAAGRHCVVKMAIFKSCLQDEDMWDLAKLASDALERLMVLQQPSAE

Radius of gyration: 13.08 Å; chains: 1; bounding box: 29×30×39 Å